Protein AF-A0A946C0R4-F1 (afdb_monomer_lite)

Sequence (93 aa):
SHWHRLTKNETLHFYKGDPLKIFISNDGINYTSVTIGKDDNFHYSVMANNWFAMKSTGEYSLIGCTVAPGFDYKDFELAPADWKPINFNTNLS

Radius of gyration: 12.77 Å; chains: 1; bounding box: 31×28×31 Å

pLDDT: mean 95.98, std 4.66, range [65.12, 98.69]

Structure (mmCIF, N/CA/C/O backbone):
data_AF-A0A946C0R4-F1
#
_entry.id   AF-A0A946C0R4-F1
#
loop_
_atom_site.group_PDB
_atom_site.id
_atom_site.type_symbol
_atom_site.label_atom_id
_atom_site.label_alt_id
_atom_site.label_comp_id
_atom_site.label_asym_id
_atom_site.label_entity_id
_atom_site.label_seq_id
_atom_site.pdbx_PDB_ins_code
_atom_site.Cartn_x
_atom_site.Cartn_y
_atom_site.Cartn_z
_atom_site.occupancy
_atom_site.B_iso_or_equiv
_atom_site.auth_seq_id
_atom_site.auth_comp_id
_atom_site.auth_asym_id
_atom_site.auth_atom_id
_atom_site.pdbx_PDB_model_num
ATOM 1 N N . SER A 1 1 ? -1.887 -6.860 2.680 1.00 90.06 1 SER A N 1
ATOM 2 C CA . SER A 1 1 ? -1.339 -6.884 1.308 1.00 90.06 1 SER A CA 1
ATOM 3 C C . SER A 1 1 ? 0.160 -7.094 1.371 1.00 90.06 1 SER A C 1
ATOM 5 O O . SER A 1 1 ? 0.799 -6.431 2.182 1.00 90.06 1 SER A O 1
ATOM 7 N N . HIS A 1 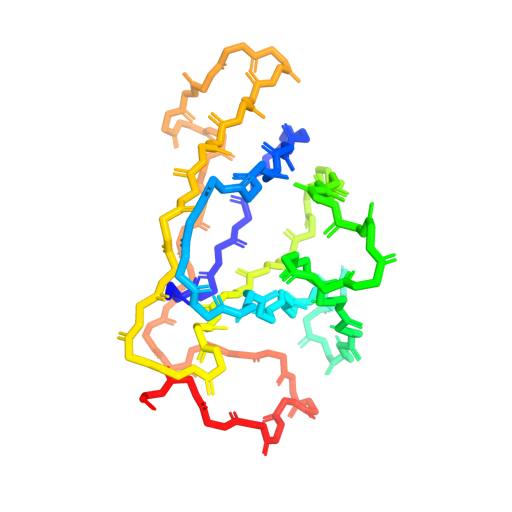2 ? 0.707 -7.986 0.545 1.00 95.69 2 HIS A N 1
ATOM 8 C CA . HIS A 1 2 ? 2.155 -8.217 0.448 1.00 95.69 2 HIS A CA 1
ATOM 9 C C . HIS A 1 2 ? 2.857 -7.079 -0.302 1.00 95.69 2 HIS A C 1
ATOM 11 O O . HIS A 1 2 ? 2.193 -6.212 -0.876 1.00 95.69 2 HIS A O 1
ATOM 17 N N . TRP A 1 3 ? 4.189 -7.082 -0.275 1.00 98.00 3 TRP A N 1
ATOM 18 C CA . TRP A 1 3 ? 5.003 -6.132 -1.020 1.00 98.00 3 TRP A CA 1
ATOM 19 C C . TRP A 1 3 ? 4.814 -6.299 -2.527 1.00 98.00 3 TRP A C 1
ATOM 21 O O . TRP A 1 3 ? 4.960 -7.393 -3.067 1.00 98.00 3 TRP A O 1
ATOM 31 N N . HIS A 1 4 ? 4.491 -5.204 -3.197 1.00 98.12 4 HIS A N 1
ATOM 32 C CA . HIS A 1 4 ? 4.372 -5.124 -4.648 1.00 98.12 4 HIS A CA 1
ATOM 33 C C . HIS A 1 4 ? 4.748 -3.721 -5.119 1.00 98.12 4 HIS A C 1
ATOM 35 O O . HIS A 1 4 ? 4.867 -2.799 -4.309 1.00 98.12 4 HIS A O 1
ATOM 41 N N . ARG A 1 5 ? 4.960 -3.560 -6.421 1.00 98.06 5 ARG A N 1
ATOM 42 C CA . ARG A 1 5 ? 5.133 -2.253 -7.056 1.00 98.06 5 ARG A CA 1
ATOM 43 C C . ARG A 1 5 ? 4.391 -2.203 -8.376 1.00 98.06 5 ARG A C 1
ATOM 45 O O . ARG A 1 5 ? 4.129 -3.239 -8.987 1.00 98.06 5 ARG A O 1
ATOM 52 N N . LEU A 1 6 ? 4.102 -0.986 -8.819 1.00 97.81 6 LEU A N 1
ATOM 53 C CA . LEU A 1 6 ? 3.630 -0.728 -10.168 1.00 97.81 6 LEU A CA 1
ATOM 54 C C . LEU A 1 6 ? 4.563 0.252 -10.878 1.00 97.81 6 LEU A C 1
ATOM 56 O O . LEU A 1 6 ? 5.135 1.129 -10.237 1.00 97.81 6 LEU A O 1
ATOM 60 N N . THR A 1 7 ? 4.661 0.182 -12.204 1.00 97.50 7 THR A N 1
ATOM 61 C CA . THR A 1 7 ? 5.335 1.211 -13.030 1.00 97.50 7 THR A CA 1
ATOM 62 C C . THR A 1 7 ? 4.536 2.522 -13.123 1.00 97.50 7 THR A C 1
ATOM 64 O O . THR A 1 7 ? 4.976 3.487 -13.749 1.00 97.50 7 THR A O 1
ATOM 67 N N . LYS A 1 8 ? 3.356 2.566 -12.493 1.00 96.50 8 LYS A N 1
ATOM 68 C CA . LYS A 1 8 ? 2.385 3.666 -12.488 1.00 96.50 8 LYS A CA 1
ATOM 69 C C . LYS A 1 8 ? 2.032 4.052 -11.055 1.00 96.50 8 LYS A C 1
ATOM 71 O O . LYS A 1 8 ? 2.230 3.269 -10.130 1.00 96.50 8 LYS A O 1
ATOM 76 N N . ASN A 1 9 ? 1.488 5.253 -10.882 1.00 97.12 9 ASN A N 1
ATOM 77 C CA . ASN A 1 9 ? 0.997 5.692 -9.580 1.00 97.12 9 ASN A CA 1
ATOM 78 C C . ASN A 1 9 ? -0.292 4.946 -9.214 1.00 97.12 9 ASN A C 1
ATOM 80 O O . ASN A 1 9 ? -1.169 4.762 -10.063 1.00 97.12 9 ASN A O 1
ATOM 84 N N . GLU A 1 10 ? -0.431 4.608 -7.935 1.00 97.88 10 GLU A N 1
ATOM 85 C CA . GLU A 1 10 ? -1.651 4.043 -7.363 1.00 97.88 10 GLU A CA 1
ATOM 86 C C . GLU A 1 10 ? -2.142 4.927 -6.216 1.00 97.88 10 GLU A C 1
ATOM 88 O O . GLU A 1 10 ? -1.443 5.130 -5.222 1.00 97.88 10 GLU A O 1
ATOM 93 N N . THR A 1 11 ? -3.353 5.464 -6.352 1.00 98.25 11 THR A N 1
ATOM 94 C CA . THR A 1 11 ? -4.022 6.232 -5.301 1.00 98.25 11 THR A CA 1
ATOM 95 C C . THR A 1 11 ? -4.964 5.329 -4.520 1.00 98.25 11 THR A C 1
ATOM 97 O O . THR A 1 11 ? -5.956 4.816 -5.046 1.00 98.25 11 THR A O 1
ATOM 100 N N . LEU A 1 12 ? -4.651 5.171 -3.240 1.00 98.38 12 LEU A N 1
ATOM 101 C CA . LEU A 1 12 ? -5.429 4.440 -2.252 1.00 98.38 12 LEU A CA 1
ATOM 102 C C . LEU A 1 12 ? -6.439 5.397 -1.621 1.00 98.38 12 LEU A C 1
ATOM 104 O O . LEU A 1 12 ? -6.055 6.467 -1.158 1.00 98.38 12 LEU A O 1
ATOM 108 N N . HIS A 1 13 ? -7.707 5.004 -1.576 1.00 98.50 13 HIS A N 1
ATOM 109 C CA . HIS A 1 13 ? -8.810 5.764 -0.993 1.00 98.50 13 HIS A CA 1
ATOM 110 C C . HIS A 1 13 ? -9.423 4.949 0.138 1.00 98.50 13 HIS A C 1
ATOM 112 O O . HIS A 1 13 ? -9.884 3.832 -0.080 1.00 98.50 13 HIS A O 1
ATOM 118 N N . PHE A 1 14 ? -9.441 5.496 1.344 1.00 98.69 14 PHE A N 1
ATOM 119 C CA . PHE A 1 14 ? -10.070 4.864 2.490 1.00 98.69 14 PHE A CA 1
ATOM 120 C C . PHE A 1 14 ? -11.587 5.050 2.447 1.00 98.69 14 PHE A C 1
ATOM 122 O O . PHE A 1 14 ? -12.066 6.171 2.281 1.00 98.69 14 PHE A O 1
ATOM 129 N N . TYR A 1 15 ? -12.344 3.968 2.641 1.00 98.19 15 TYR A N 1
ATOM 130 C CA . TYR A 1 15 ? -13.808 4.010 2.660 1.00 98.19 15 TYR A CA 1
ATOM 131 C C . TYR A 1 15 ? -14.400 3.702 4.033 1.00 98.19 15 TYR A C 1
ATOM 133 O O . TYR A 1 15 ? -15.332 4.385 4.454 1.00 98.19 15 TYR A O 1
ATOM 141 N N . LYS A 1 16 ? -13.918 2.662 4.727 1.00 98.12 16 LYS A N 1
ATOM 142 C CA . LYS A 1 16 ? -14.501 2.225 6.007 1.00 98.12 16 LYS A CA 1
ATOM 143 C C . LYS A 1 16 ? -13.568 1.293 6.783 1.00 98.12 16 LYS A C 1
ATOM 145 O O . LYS A 1 16 ? -12.808 0.555 6.169 1.00 98.12 16 LYS A O 1
ATOM 150 N N . GLY A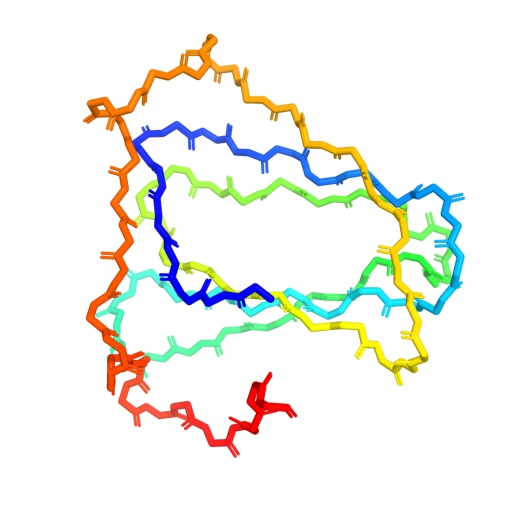 1 17 ? -13.712 1.243 8.106 1.00 97.81 17 GLY A N 1
ATOM 151 C CA . GLY A 1 17 ? -13.048 0.271 8.982 1.00 97.81 17 GLY A CA 1
ATOM 152 C C . GLY A 1 17 ? -11.998 0.919 9.877 1.00 97.81 17 GLY A C 1
ATOM 153 O O . GLY A 1 17 ? -12.120 2.094 10.222 1.00 97.81 17 GLY A O 1
ATOM 154 N N . ASP A 1 18 ? -10.976 0.154 10.234 1.00 98.19 18 ASP A N 1
ATOM 155 C CA . ASP A 1 18 ? -9.797 0.628 10.949 1.00 98.19 18 ASP A CA 1
ATOM 156 C C . ASP A 1 18 ? -8.804 1.288 9.985 1.00 98.19 18 ASP A C 1
ATOM 158 O O . ASP A 1 18 ? -8.733 0.879 8.820 1.00 98.19 18 ASP A O 1
ATOM 162 N N . PRO A 1 19 ? -8.004 2.271 10.439 1.00 98.25 19 PRO A N 1
ATOM 163 C CA . PRO A 1 19 ? -7.004 2.923 9.604 1.00 98.25 19 PRO A CA 1
ATOM 164 C C . PRO A 1 19 ? -6.091 1.936 8.864 1.00 98.25 19 PRO A C 1
ATOM 166 O O . PRO A 1 19 ? -5.689 0.896 9.387 1.00 98.25 19 PRO A O 1
ATOM 169 N N . LEU A 1 20 ? -5.719 2.282 7.635 1.00 98.25 20 LEU A N 1
ATOM 170 C CA . LEU A 1 20 ? -4.788 1.494 6.839 1.00 98.25 20 LEU A CA 1
ATOM 171 C C . LEU A 1 20 ? -3.386 2.080 6.976 1.00 98.25 20 LEU A C 1
ATOM 173 O O . LEU A 1 20 ? -3.156 3.236 6.614 1.00 98.25 20 LEU A O 1
ATOM 177 N N . LYS A 1 21 ? -2.433 1.267 7.439 1.00 98.00 21 LYS A N 1
ATOM 178 C CA . LYS A 1 21 ? -1.010 1.608 7.407 1.00 98.00 21 LYS A CA 1
ATOM 179 C C . LYS A 1 21 ? -0.394 1.126 6.097 1.00 98.00 21 LYS A C 1
ATOM 181 O O . LYS A 1 21 ? -0.474 -0.057 5.758 1.00 98.00 21 LYS A O 1
ATOM 186 N N . ILE A 1 22 ? 0.234 2.049 5.383 1.00 98.31 22 ILE A N 1
ATOM 187 C CA . ILE A 1 22 ? 0.906 1.838 4.103 1.00 98.31 22 ILE A CA 1
ATOM 188 C C . ILE A 1 22 ? 2.403 1.975 4.358 1.00 98.31 22 ILE A C 1
ATOM 190 O O . ILE A 1 22 ? 2.844 2.978 4.914 1.00 98.31 22 ILE A O 1
ATOM 194 N N . PHE A 1 23 ? 3.180 0.971 3.972 1.00 98.44 23 PHE A N 1
ATOM 195 C CA . PHE A 1 23 ? 4.638 0.975 4.048 1.00 98.44 23 PHE A CA 1
ATOM 196 C C . PHE A 1 23 ? 5.193 1.162 2.644 1.00 98.44 23 PHE A C 1
ATOM 198 O O . PHE A 1 23 ? 4.733 0.473 1.741 1.00 98.44 23 PHE A O 1
ATOM 205 N N . ILE A 1 24 ? 6.159 2.061 2.459 1.00 98.62 24 ILE A N 1
ATOM 206 C CA . ILE A 1 24 ? 6.737 2.383 1.149 1.00 98.62 24 ILE A CA 1
ATOM 207 C C . ILE A 1 24 ? 8.261 2.276 1.220 1.00 98.62 24 ILE A C 1
ATOM 209 O O . ILE A 1 24 ? 8.868 2.758 2.173 1.00 98.62 24 ILE A O 1
ATOM 213 N N . SER A 1 25 ? 8.878 1.678 0.204 1.00 98.44 25 SER A N 1
ATOM 214 C CA . SER A 1 25 ? 10.327 1.610 0.015 1.00 98.44 25 SER A CA 1
ATOM 215 C C . SER A 1 25 ? 10.675 1.910 -1.441 1.00 98.44 25 SER A C 1
ATOM 217 O O . SER A 1 25 ? 10.144 1.284 -2.356 1.00 98.44 25 SER A O 1
ATOM 219 N N . ASN A 1 26 ? 11.562 2.876 -1.665 1.00 97.56 26 ASN A N 1
ATOM 220 C CA . ASN A 1 26 ? 12.043 3.241 -3.001 1.00 97.56 26 ASN A CA 1
ATOM 221 C C . ASN A 1 26 ? 13.354 2.528 -3.380 1.00 97.56 26 ASN A C 1
ATOM 223 O O . ASN A 1 26 ? 13.675 2.431 -4.559 1.00 97.56 26 ASN A O 1
ATOM 227 N N . ASP A 1 27 ? 14.104 2.035 -2.393 1.00 97.12 27 ASP A N 1
ATOM 228 C CA . ASP A 1 27 ? 15.439 1.453 -2.553 1.00 97.12 27 ASP A CA 1
ATOM 229 C C . ASP A 1 27 ? 15.494 -0.046 -2.205 1.00 97.12 27 ASP A C 1
ATOM 231 O O . ASP A 1 27 ? 16.504 -0.699 -2.454 1.00 97.12 27 ASP A O 1
ATOM 235 N N . GLY A 1 28 ? 14.424 -0.612 -1.632 1.00 97.12 28 GLY A N 1
ATOM 236 C CA . GLY A 1 28 ? 14.417 -1.985 -1.117 1.00 97.12 28 GLY A CA 1
ATOM 237 C C . GLY A 1 28 ? 15.281 -2.176 0.138 1.00 97.12 28 GLY A C 1
ATOM 238 O O . GLY A 1 28 ? 15.523 -3.307 0.555 1.00 97.12 28 GLY A O 1
ATOM 239 N N . ILE A 1 29 ? 15.748 -1.094 0.762 1.00 97.69 29 ILE A N 1
ATOM 240 C CA . ILE A 1 29 ? 16.595 -1.110 1.959 1.00 97.69 29 ILE A CA 1
ATOM 241 C C . ILE A 1 29 ? 15.836 -0.468 3.116 1.00 97.69 29 ILE A C 1
ATOM 243 O O . ILE A 1 29 ? 15.591 -1.117 4.134 1.00 97.69 29 ILE A O 1
ATOM 247 N N . ASN A 1 30 ? 15.437 0.791 2.951 1.00 97.81 30 ASN A N 1
ATOM 248 C CA . ASN A 1 30 ? 14.731 1.579 3.952 1.00 97.81 30 ASN A CA 1
ATOM 249 C C . ASN A 1 30 ? 13.238 1.633 3.647 1.00 97.81 30 ASN A C 1
ATOM 251 O O . ASN A 1 30 ? 12.802 1.357 2.530 1.00 97.81 30 ASN A O 1
ATOM 255 N N . TYR A 1 31 ? 12.437 2.004 4.643 1.00 98.12 31 TYR A N 1
ATOM 256 C CA . TYR A 1 31 ? 11.010 2.207 4.438 1.00 98.12 31 TYR A CA 1
ATOM 257 C C . TYR A 1 31 ? 10.489 3.404 5.229 1.00 98.12 31 TYR A C 1
ATOM 259 O O . TYR A 1 31 ? 11.003 3.747 6.294 1.00 98.12 31 TYR A O 1
ATOM 267 N N . THR A 1 32 ? 9.433 4.014 4.708 1.00 97.94 32 THR A N 1
ATOM 268 C CA . THR A 1 32 ? 8.591 4.978 5.418 1.00 97.94 32 THR A CA 1
ATOM 269 C C . THR A 1 32 ? 7.185 4.407 5.560 1.00 97.94 32 THR A C 1
ATOM 271 O O . THR A 1 32 ? 6.848 3.381 4.960 1.00 97.94 32 THR A O 1
ATOM 274 N N . SER A 1 33 ? 6.348 5.042 6.381 1.00 97.25 33 SER A N 1
ATOM 275 C CA . SER A 1 33 ? 4.943 4.658 6.469 1.00 97.25 33 SER A CA 1
ATOM 276 C C . SER A 1 33 ? 4.012 5.850 6.581 1.00 97.25 33 SER A C 1
ATOM 278 O O . SER A 1 33 ? 4.336 6.818 7.268 1.00 97.25 33 SER A O 1
ATOM 280 N N . VAL A 1 34 ? 2.834 5.717 5.984 1.00 97.31 34 VAL A N 1
ATOM 281 C CA . VAL A 1 34 ? 1.720 6.665 6.080 1.00 97.31 34 VAL A CA 1
ATOM 282 C C . VAL A 1 34 ? 0.476 5.910 6.545 1.00 97.31 34 VAL A C 1
ATOM 284 O O . VAL A 1 34 ? 0.308 4.736 6.218 1.00 97.31 34 VAL A O 1
ATOM 287 N N . THR A 1 35 ? -0.390 6.572 7.310 1.00 98.06 35 THR A N 1
ATOM 288 C CA . THR A 1 35 ? -1.681 6.019 7.737 1.00 98.06 35 THR A CA 1
ATOM 289 C C . THR A 1 35 ? -2.818 6.841 7.134 1.00 98.06 35 THR A C 1
ATOM 291 O O . THR A 1 35 ? -2.813 8.065 7.264 1.00 98.06 35 THR A O 1
ATOM 294 N N . ILE A 1 36 ? -3.784 6.168 6.504 1.00 98.44 36 ILE A N 1
ATOM 295 C CA . ILE A 1 36 ? -5.041 6.757 6.005 1.00 98.44 36 ILE A CA 1
ATOM 296 C C . ILE A 1 36 ? -6.239 6.182 6.778 1.00 98.44 36 ILE A C 1
ATOM 298 O O . ILE A 1 36 ? -6.146 5.094 7.342 1.00 98.44 36 ILE A O 1
ATOM 302 N N . GLY A 1 37 ? -7.361 6.899 6.811 1.00 97.81 37 GLY A N 1
ATOM 303 C CA . GLY A 1 37 ? -8.541 6.580 7.624 1.00 97.81 37 GLY A CA 1
ATOM 304 C C . GLY A 1 37 ? -8.511 7.180 9.035 1.00 97.81 37 GLY A C 1
ATOM 305 O O . GLY A 1 37 ? -9.245 6.720 9.904 1.00 97.81 37 GLY A O 1
ATOM 306 N N . LYS A 1 38 ? -7.657 8.186 9.279 1.00 94.06 38 LYS A N 1
ATOM 307 C CA . LYS A 1 38 ? -7.531 8.909 10.557 1.00 94.06 38 LYS A CA 1
ATOM 308 C C . LYS A 1 38 ? -7.244 10.395 10.305 1.00 94.06 38 LYS A C 1
ATOM 310 O O . LYS A 1 38 ? -6.604 10.708 9.307 1.00 94.06 38 LYS A O 1
ATOM 315 N N . ASP A 1 39 ? -7.666 11.274 11.219 1.00 92.44 39 ASP A N 1
ATOM 316 C CA . ASP A 1 39 ? -7.301 12.702 11.252 1.00 92.44 39 ASP A CA 1
ATOM 317 C C . ASP A 1 39 ? -7.569 13.418 9.907 1.00 92.44 39 ASP A C 1
ATOM 319 O O . ASP A 1 39 ? -6.719 14.133 9.385 1.00 92.44 39 ASP A O 1
ATOM 323 N N . ASP A 1 40 ? -8.734 13.142 9.309 1.00 92.44 40 ASP A N 1
ATOM 324 C CA . ASP A 1 40 ? -9.176 13.620 7.987 1.00 92.44 40 ASP A CA 1
ATOM 325 C C . ASP A 1 40 ? -8.281 13.241 6.786 1.00 92.44 40 ASP A C 1
ATOM 327 O O . ASP A 1 40 ? -8.493 13.702 5.661 1.00 92.44 40 ASP A O 1
ATOM 331 N N . ASN A 1 41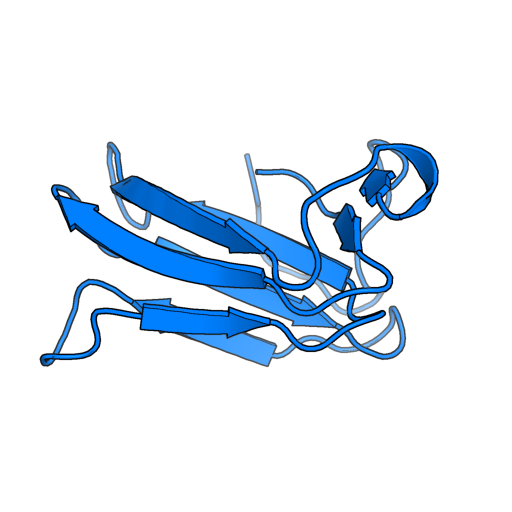 ? -7.315 12.337 6.974 1.00 95.38 41 ASN A N 1
ATOM 332 C CA . ASN A 1 41 ? -6.513 11.785 5.890 1.00 95.38 41 ASN A CA 1
ATOM 333 C C . ASN A 1 41 ? -7.181 10.541 5.290 1.00 95.38 41 ASN A C 1
ATOM 335 O O . ASN A 1 41 ? -7.103 9.452 5.859 1.00 95.38 41 ASN A O 1
ATOM 339 N N . PHE A 1 42 ? -7.813 10.682 4.126 1.00 97.69 42 PHE A N 1
ATOM 340 C CA . PHE A 1 42 ? -8.584 9.604 3.489 1.00 97.69 42 PHE A CA 1
ATOM 341 C C . PHE A 1 42 ? -7.958 9.028 2.222 1.00 97.69 42 PHE A C 1
ATOM 343 O O . PHE A 1 42 ? -8.533 8.114 1.634 1.00 97.69 42 PHE A O 1
ATOM 350 N N . HIS A 1 43 ? -6.807 9.524 1.776 1.00 98.06 43 HIS A N 1
ATOM 351 C CA . HIS A 1 43 ? -6.171 8.986 0.581 1.00 98.06 43 HIS A CA 1
ATOM 352 C C . HIS A 1 43 ? -4.656 9.140 0.605 1.00 98.06 43 HIS A C 1
ATOM 354 O O . HIS A 1 43 ? -4.104 10.003 1.280 1.00 98.06 43 HIS A O 1
ATOM 360 N N . TYR A 1 44 ? -3.974 8.298 -0.161 1.00 98.38 44 TYR A N 1
ATOM 361 C CA . TYR A 1 44 ? -2.538 8.410 -0.374 1.00 98.38 44 TYR A CA 1
ATOM 362 C C . TYR A 1 44 ? -2.163 7.877 -1.752 1.00 98.38 44 TYR A C 1
ATOM 364 O O . TYR A 1 44 ? -2.625 6.809 -2.149 1.00 98.38 44 TYR A O 1
ATOM 372 N N . SER A 1 45 ? -1.305 8.605 -2.465 1.00 98.12 45 SER A N 1
ATOM 373 C CA . SER A 1 45 ? -0.765 8.169 -3.753 1.00 98.12 45 SER A CA 1
ATOM 374 C C . SER A 1 45 ? 0.620 7.569 -3.567 1.00 98.12 45 SER A C 1
ATOM 376 O O . SER A 1 45 ? 1.566 8.273 -3.212 1.00 98.12 45 SER A O 1
ATOM 378 N N . VAL A 1 46 ? 0.746 6.275 -3.846 1.00 98.00 46 VAL A N 1
ATOM 379 C CA . VAL A 1 46 ? 2.044 5.619 -3.983 1.00 98.00 46 VAL A CA 1
ATOM 380 C C . VAL A 1 46 ? 2.599 5.957 -5.365 1.00 98.00 46 VAL A C 1
ATOM 382 O O . VAL A 1 46 ? 1.941 5.747 -6.384 1.00 98.00 46 VAL A O 1
ATOM 385 N N . MET A 1 47 ? 3.806 6.518 -5.392 1.00 97.69 47 MET A N 1
ATOM 386 C CA . MET A 1 47 ? 4.483 6.880 -6.636 1.00 97.69 47 MET A CA 1
ATOM 387 C C . MET A 1 47 ? 4.992 5.638 -7.373 1.00 97.69 47 MET A C 1
ATOM 389 O O . MET A 1 47 ? 5.419 4.668 -6.745 1.00 97.69 47 MET A O 1
ATOM 393 N N . ALA A 1 48 ? 4.992 5.708 -8.704 1.00 97.50 48 ALA A N 1
ATOM 394 C CA . ALA A 1 48 ? 5.502 4.672 -9.591 1.00 97.50 48 ALA A CA 1
ATOM 395 C C . ALA A 1 48 ? 6.889 4.155 -9.174 1.00 97.50 48 ALA A C 1
ATOM 397 O O . ALA A 1 48 ? 7.765 4.916 -8.763 1.00 97.50 48 ALA A O 1
ATOM 398 N N . ASN A 1 49 ? 7.090 2.854 -9.366 1.00 97.69 49 ASN A N 1
ATOM 399 C CA . ASN A 1 49 ? 8.294 2.068 -9.091 1.00 97.69 49 ASN A CA 1
ATOM 400 C C . ASN A 1 49 ? 8.665 1.901 -7.611 1.00 97.69 49 ASN A C 1
ATOM 402 O O . ASN A 1 49 ? 9.609 1.163 -7.317 1.00 97.69 49 ASN A O 1
ATOM 406 N N . ASN A 1 50 ? 7.918 2.499 -6.680 1.00 98.38 50 ASN A N 1
ATOM 407 C CA . ASN A 1 50 ? 8.106 2.227 -5.262 1.00 98.38 50 ASN A CA 1
ATOM 408 C C . ASN A 1 50 ? 7.482 0.883 -4.885 1.00 98.38 50 ASN A C 1
ATOM 410 O O . ASN A 1 50 ? 6.345 0.582 -5.250 1.00 98.38 50 ASN A O 1
ATOM 414 N N . TRP A 1 51 ? 8.206 0.108 -4.085 1.00 98.50 51 TRP A N 1
ATOM 415 C CA . TRP A 1 51 ? 7.643 -1.034 -3.383 1.00 98.50 51 TRP A CA 1
ATOM 416 C C . TRP A 1 51 ? 6.734 -0.550 -2.266 1.00 98.50 51 TRP A C 1
ATOM 418 O O . TRP A 1 51 ? 7.096 0.359 -1.516 1.00 98.50 51 TRP A O 1
ATOM 428 N N . PHE A 1 52 ? 5.582 -1.185 -2.104 1.00 98.50 52 PHE A N 1
ATOM 429 C CA . PHE A 1 52 ? 4.699 -0.911 -0.987 1.00 98.50 52 PHE A CA 1
ATOM 430 C C . PHE A 1 52 ? 3.938 -2.147 -0.515 1.00 98.50 52 PHE A C 1
ATOM 432 O O . PHE A 1 52 ? 3.674 -3.088 -1.262 1.00 98.50 52 PHE A O 1
ATOM 439 N N . ALA A 1 53 ? 3.598 -2.133 0.769 1.00 98.12 53 ALA A N 1
ATOM 440 C CA . ALA A 1 53 ? 2.752 -3.116 1.428 1.00 98.12 53 ALA A CA 1
ATOM 441 C C . ALA A 1 53 ? 1.736 -2.391 2.312 1.00 98.12 53 ALA A C 1
ATOM 443 O O . ALA A 1 53 ? 1.923 -1.232 2.684 1.00 98.12 53 ALA A O 1
ATOM 444 N N . MET A 1 54 ? 0.648 -3.070 2.663 1.00 97.62 54 MET A N 1
ATOM 445 C CA . MET A 1 54 ? -0.454 -2.459 3.410 1.00 97.62 54 MET A CA 1
ATOM 446 C C . MET A 1 54 ? -0.981 -3.413 4.468 1.00 97.62 54 MET A C 1
ATOM 448 O O . MET A 1 54 ? -1.145 -4.610 4.200 1.00 97.62 54 MET A O 1
ATOM 452 N N . LYS A 1 55 ? -1.300 -2.870 5.642 1.00 97.12 55 LYS A N 1
ATOM 453 C CA . LYS A 1 55 ? -1.896 -3.608 6.754 1.00 97.12 55 LYS A CA 1
ATOM 454 C C . LYS A 1 55 ? -2.932 -2.742 7.473 1.00 97.12 55 LYS A C 1
ATOM 456 O O . LYS A 1 55 ? -2.658 -1.584 7.783 1.00 97.12 55 LYS A O 1
ATOM 461 N N . SER A 1 56 ? -4.107 -3.319 7.724 1.00 97.50 56 SER A N 1
ATOM 462 C CA . SER A 1 56 ? -5.107 -2.725 8.618 1.00 97.50 56 SER A CA 1
ATOM 463 C C . SER A 1 56 ? -4.509 -2.579 10.017 1.00 97.50 56 SER A C 1
ATOM 465 O O . SER A 1 56 ? -3.786 -3.467 10.474 1.00 97.50 56 SER A O 1
ATOM 467 N N . THR A 1 57 ? -4.795 -1.479 10.711 1.00 96.56 57 THR A N 1
ATOM 468 C CA . THR A 1 57 ? -4.407 -1.328 12.121 1.00 96.56 57 THR A CA 1
ATOM 469 C C . THR A 1 57 ? -5.331 -2.078 13.083 1.00 96.56 57 THR A C 1
ATOM 471 O O . THR A 1 57 ? -5.041 -2.103 14.275 1.00 96.56 57 THR A O 1
ATOM 474 N N . GLY A 1 58 ? -6.416 -2.676 12.585 1.00 96.38 58 GLY A N 1
ATOM 475 C CA . GLY A 1 58 ? -7.374 -3.466 13.358 1.00 96.38 58 GLY A CA 1
ATOM 476 C C . GLY A 1 58 ? -7.944 -4.629 12.543 1.00 96.38 58 GLY A C 1
ATOM 477 O O . GLY A 1 58 ? -7.205 -5.308 11.829 1.00 96.38 58 GLY A O 1
ATOM 478 N N . GLU A 1 59 ? -9.250 -4.859 12.630 1.00 97.12 59 GLU A N 1
ATOM 479 C CA . GLU A 1 59 ? -9.916 -6.017 12.028 1.00 97.12 59 GLU A CA 1
ATOM 480 C C . GLU A 1 59 ? -9.976 -5.924 10.501 1.00 97.12 59 GLU A C 1
ATOM 482 O O . GLU A 1 59 ? -9.675 -6.897 9.809 1.00 97.12 59 GLU A O 1
ATOM 487 N N . TYR A 1 60 ? -10.334 -4.757 9.952 1.00 97.62 60 TYR A N 1
ATOM 488 C CA . TYR A 1 60 ? -10.435 -4.576 8.501 1.00 97.62 60 TYR A CA 1
ATOM 489 C C . TYR A 1 60 ? -10.291 -3.116 8.066 1.00 97.62 60 TYR A C 1
ATOM 491 O O . TYR A 1 60 ? -10.674 -2.201 8.786 1.00 97.62 60 TYR A O 1
ATOM 499 N N . SER A 1 61 ? -9.837 -2.911 6.828 1.00 98.31 61 SER A N 1
ATOM 500 C CA . SER A 1 61 ? -9.887 -1.622 6.131 1.00 98.31 61 SER A CA 1
ATOM 501 C C . SER A 1 61 ? -10.466 -1.845 4.736 1.00 98.31 61 SER A C 1
ATOM 503 O O . SER A 1 61 ? -9.880 -2.560 3.923 1.00 98.31 61 SER A O 1
ATOM 505 N N . LEU A 1 62 ? -11.616 -1.242 4.445 1.00 98.44 62 LEU A N 1
ATOM 506 C CA . LEU A 1 62 ? -12.183 -1.183 3.103 1.00 98.44 62 LEU A CA 1
ATOM 507 C C . LEU A 1 62 ? -11.599 0.025 2.375 1.00 98.44 62 LEU A C 1
ATOM 509 O O . LEU A 1 62 ? -11.732 1.160 2.840 1.00 98.44 62 LEU A O 1
ATOM 513 N N . ILE A 1 63 ? -10.995 -0.229 1.218 1.00 98.56 63 ILE A N 1
ATOM 514 C CA . ILE A 1 63 ? -10.368 0.792 0.383 1.00 98.56 63 ILE A CA 1
ATOM 515 C C . ILE A 1 63 ? -10.773 0.645 -1.083 1.00 98.56 63 ILE A C 1
ATOM 517 O O . ILE A 1 63 ? -11.192 -0.429 -1.516 1.00 98.56 63 ILE A O 1
ATOM 521 N N . GLY A 1 64 ? -10.595 1.720 -1.844 1.00 98.19 64 GLY A N 1
ATOM 522 C CA . GLY A 1 64 ? -10.575 1.705 -3.301 1.00 98.19 64 GLY A CA 1
ATOM 523 C C . GLY A 1 64 ? -9.206 2.108 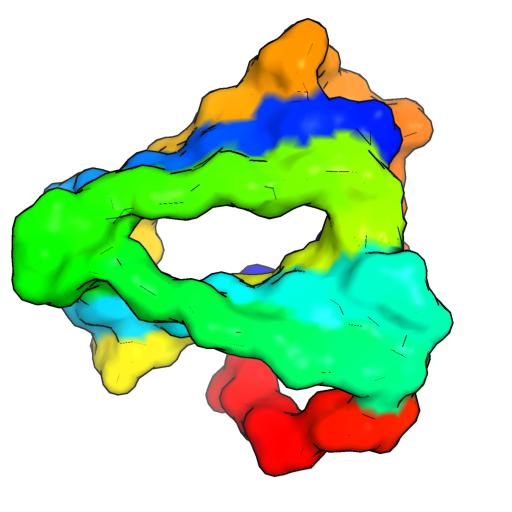-3.831 1.00 98.19 64 GLY A C 1
ATOM 524 O O . GLY A 1 64 ? -8.581 3.034 -3.317 1.00 98.19 64 GLY A O 1
ATOM 525 N N . CYS A 1 65 ? -8.758 1.441 -4.886 1.00 97.00 65 CYS A N 1
ATOM 526 C CA . CYS A 1 65 ? -7.493 1.735 -5.550 1.00 97.00 65 CYS A CA 1
ATOM 527 C C . CYS A 1 65 ? -7.765 2.304 -6.941 1.00 97.00 65 CYS A C 1
ATOM 529 O O . CYS A 1 65 ? -8.533 1.729 -7.712 1.00 97.00 65 CYS A O 1
ATOM 531 N N . THR A 1 66 ? -7.147 3.435 -7.271 1.00 97.81 66 THR A N 1
ATOM 532 C CA . THR A 1 66 ? -7.188 4.014 -8.619 1.00 97.81 66 THR A CA 1
ATOM 533 C C . THR A 1 66 ? -5.780 4.059 -9.186 1.00 97.81 66 THR A C 1
ATOM 535 O O . THR A 1 66 ? -4.889 4.642 -8.577 1.00 97.81 66 THR A O 1
ATOM 538 N N . VAL A 1 67 ? -5.592 3.473 -10.366 1.00 96.75 67 VAL A N 1
ATOM 539 C CA . VAL A 1 67 ? -4.324 3.500 -11.104 1.00 96.75 67 VAL A CA 1
ATOM 540 C C . VAL A 1 67 ? -4.547 4.282 -12.392 1.00 96.75 67 VAL A C 1
ATOM 542 O O . VAL A 1 67 ? -5.495 4.008 -13.133 1.00 96.75 67 VAL A O 1
ATOM 545 N N . ALA A 1 68 ? -3.691 5.270 -12.644 1.00 89.00 68 ALA A N 1
ATOM 546 C CA . ALA A 1 68 ? -3.736 6.096 -13.845 1.00 89.00 68 ALA A CA 1
ATOM 547 C C . ALA A 1 68 ? -2.320 6.244 -14.435 1.00 89.00 68 ALA A C 1
ATOM 549 O O . ALA A 1 68 ? -1.423 6.703 -13.721 1.00 89.00 68 ALA A O 1
ATOM 550 N N . PRO A 1 69 ? -2.094 5.905 -15.723 1.00 89.25 69 PRO A N 1
ATOM 551 C CA . PRO A 1 69 ? -3.013 5.275 -16.691 1.00 89.25 69 PRO A CA 1
ATOM 552 C C . PRO A 1 69 ? -3.567 3.917 -16.227 1.00 89.25 69 PRO A C 1
ATOM 554 O O . PRO A 1 69 ? -3.051 3.354 -15.272 1.00 89.25 69 PRO A O 1
ATOM 557 N N . GLY A 1 70 ? -4.604 3.388 -16.887 1.00 92.62 70 GLY A N 1
ATOM 558 C CA . GLY A 1 70 ? -5.294 2.165 -16.446 1.00 92.62 70 GLY A CA 1
ATOM 559 C C . GLY A 1 70 ? -4.350 0.994 -16.135 1.00 92.62 70 GLY A C 1
ATOM 560 O O . GLY A 1 70 ? -3.306 0.843 -16.774 1.00 92.62 70 GLY A O 1
ATOM 561 N N . PHE A 1 71 ? -4.711 0.192 -15.133 1.00 93.06 71 PHE A N 1
ATOM 562 C CA . PHE A 1 71 ? -3.932 -0.961 -14.677 1.00 93.06 71 PHE A CA 1
ATOM 563 C C . PHE A 1 71 ? -3.704 -1.992 -15.797 1.00 93.06 71 PHE A C 1
ATOM 565 O O . PHE A 1 71 ? -4.630 -2.325 -16.536 1.00 93.06 71 PHE A O 1
ATOM 572 N N . ASP A 1 72 ? -2.486 -2.530 -15.876 1.00 94.69 72 ASP A N 1
ATOM 573 C CA . ASP A 1 72 ? -2.120 -3.691 -16.695 1.00 94.69 72 ASP A CA 1
ATOM 574 C C . ASP A 1 72 ? -1.189 -4.583 -15.857 1.00 94.69 72 ASP A C 1
ATOM 576 O O . ASP A 1 72 ? -0.320 -4.083 -15.143 1.00 94.69 72 ASP A O 1
ATOM 580 N N . TYR A 1 73 ? -1.343 -5.905 -15.940 1.00 93.88 73 TYR A N 1
ATOM 581 C CA . TYR A 1 73 ? -0.473 -6.847 -15.230 1.00 93.88 73 TYR A CA 1
ATOM 582 C C . TYR A 1 73 ? 1.002 -6.723 -15.625 1.00 93.88 73 TYR A C 1
ATOM 584 O O . TYR A 1 73 ? 1.866 -7.052 -14.821 1.00 93.88 73 TYR A O 1
ATOM 592 N N . LYS A 1 74 ? 1.306 -6.224 -16.829 1.00 96.31 74 LYS A N 1
ATOM 593 C CA . LYS A 1 74 ? 2.683 -5.939 -17.268 1.00 96.31 74 LYS A CA 1
ATOM 594 C C . LYS A 1 74 ? 3.358 -4.846 -16.444 1.00 96.31 74 LYS A C 1
ATOM 596 O O . LYS A 1 74 ? 4.581 -4.783 -16.410 1.00 96.31 74 LYS A O 1
ATOM 601 N N . ASP A 1 75 ? 2.559 -3.993 -15.814 1.00 95.69 75 ASP A N 1
ATOM 602 C CA . ASP A 1 75 ? 3.027 -2.897 -14.979 1.00 95.69 75 ASP A CA 1
ATOM 603 C C . ASP A 1 75 ? 3.124 -3.287 -13.508 1.00 95.69 75 ASP A C 1
ATOM 605 O O . ASP A 1 75 ? 3.641 -2.496 -12.731 1.00 95.69 75 ASP A O 1
ATOM 609 N N . PHE A 1 76 ? 2.625 -4.465 -13.121 1.00 97.25 76 PHE A N 1
ATOM 610 C CA . PHE A 1 76 ? 2.559 -4.935 -11.742 1.00 97.25 76 PHE A CA 1
ATOM 611 C C . PHE A 1 76 ? 3.635 -5.981 -11.458 1.00 97.25 76 PHE A C 1
ATOM 613 O O . PHE A 1 76 ? 3.796 -6.956 -12.189 1.00 97.25 76 PHE A O 1
ATOM 620 N N . GLU A 1 77 ? 4.310 -5.823 -10.326 1.00 98.06 77 GLU A N 1
ATOM 621 C CA . GLU A 1 77 ? 5.285 -6.784 -9.834 1.00 98.06 77 GLU A CA 1
ATOM 622 C C . GLU A 1 77 ? 4.990 -7.124 -8.375 1.00 98.06 77 GLU A C 1
ATOM 624 O O . GLU A 1 77 ? 5.026 -6.258 -7.499 1.00 98.06 77 GLU A O 1
ATOM 629 N N . LEU A 1 78 ? 4.711 -8.401 -8.118 1.00 97.81 78 LEU A N 1
ATOM 630 C CA . LEU A 1 78 ? 4.599 -8.947 -6.770 1.00 97.81 78 LEU A CA 1
ATOM 631 C C . LEU A 1 78 ? 5.978 -9.411 -6.306 1.00 97.81 78 LEU A C 1
ATOM 633 O O . LEU A 1 78 ? 6.656 -10.149 -7.022 1.00 97.81 78 LEU A O 1
ATOM 637 N N . ALA A 1 79 ? 6.376 -9.013 -5.102 1.00 97.31 79 ALA A N 1
ATOM 638 C CA . ALA A 1 79 ? 7.633 -9.471 -4.537 1.00 97.31 79 ALA A CA 1
ATOM 639 C C . ALA A 1 79 ? 7.563 -10.972 -4.175 1.00 97.31 79 ALA A C 1
ATOM 641 O O . ALA A 1 79 ? 6.479 -11.483 -3.868 1.00 97.31 79 ALA A O 1
ATOM 642 N N . PRO A 1 80 ? 8.703 -11.687 -4.151 1.00 96.25 80 PRO A N 1
ATOM 643 C CA . PRO A 1 80 ? 8.784 -13.016 -3.547 1.00 96.25 80 PRO A CA 1
ATOM 644 C C . PRO A 1 80 ? 8.224 -13.035 -2.115 1.00 96.25 80 PRO A C 1
ATOM 646 O O . PRO A 1 80 ? 8.253 -12.024 -1.415 1.00 96.25 80 PRO A O 1
ATOM 649 N N . ALA A 1 81 ? 7.724 -14.186 -1.660 1.00 90.81 81 ALA A N 1
ATOM 650 C CA . ALA A 1 81 ? 7.022 -14.298 -0.375 1.00 90.81 81 ALA A CA 1
ATOM 651 C C . ALA A 1 81 ? 7.871 -13.888 0.847 1.00 90.81 81 ALA A C 1
ATOM 653 O O . ALA A 1 81 ? 7.334 -13.412 1.846 1.00 90.81 81 ALA A O 1
ATOM 654 N N . ASP A 1 82 ? 9.187 -14.071 0.769 1.00 91.06 82 ASP A N 1
ATOM 655 C CA . ASP A 1 82 ? 10.176 -13.728 1.792 1.00 91.06 82 ASP A CA 1
ATOM 656 C C . ASP A 1 82 ? 10.793 -12.334 1.601 1.00 91.06 82 ASP A C 1
ATOM 658 O O . ASP A 1 82 ? 11.551 -11.861 2.454 1.00 91.06 82 ASP A O 1
ATOM 662 N N . TRP A 1 83 ? 10.456 -11.650 0.506 1.00 95.94 83 TRP A N 1
ATOM 663 C CA . TRP A 1 83 ? 11.005 -10.342 0.206 1.00 95.94 83 TRP A CA 1
ATOM 664 C C . TRP A 1 83 ? 10.360 -9.248 1.058 1.00 95.94 83 TRP A C 1
ATOM 666 O O . TRP A 1 83 ? 9.140 -9.142 1.214 1.00 95.94 83 TRP A O 1
ATOM 676 N N . LYS A 1 84 ? 11.221 -8.382 1.583 1.00 96.56 84 LYS A N 1
ATOM 677 C CA . LYS A 1 84 ? 10.888 -7.137 2.270 1.00 96.56 84 LYS A CA 1
ATOM 678 C C . LYS A 1 84 ? 12.100 -6.205 2.199 1.00 96.56 84 LYS A C 1
ATOM 680 O O . LYS A 1 84 ? 13.217 -6.702 2.028 1.00 96.56 84 LYS A O 1
ATOM 685 N N . PRO A 1 85 ? 11.928 -4.887 2.398 1.00 97.56 85 PRO A N 1
ATOM 686 C CA . PRO A 1 85 ? 13.067 -4.000 2.561 1.00 97.56 85 PRO A CA 1
ATOM 687 C C . PRO A 1 85 ? 13.985 -4.489 3.686 1.00 97.56 85 PRO A C 1
ATOM 689 O O . PRO A 1 85 ? 13.492 -4.973 4.707 1.00 97.56 85 PRO A O 1
ATOM 692 N N . ILE A 1 86 ? 15.303 -4.358 3.518 1.00 97.31 86 ILE A N 1
ATOM 693 C CA . ILE A 1 86 ? 16.304 -4.902 4.460 1.00 97.31 86 ILE A CA 1
ATOM 694 C C . ILE A 1 86 ? 16.013 -4.482 5.909 1.00 97.31 86 ILE A C 1
ATOM 696 O O . ILE A 1 86 ? 16.005 -5.313 6.816 1.00 97.31 86 ILE A O 1
ATOM 700 N N . ASN A 1 87 ? 15.702 -3.203 6.118 1.00 96.56 87 ASN A N 1
ATOM 701 C CA . ASN A 1 87 ? 15.444 -2.633 7.439 1.00 96.56 87 ASN A CA 1
ATOM 702 C C . ASN A 1 87 ? 13.973 -2.761 7.877 1.00 96.56 87 ASN A C 1
ATOM 704 O O . ASN A 1 87 ? 13.565 -2.160 8.873 1.00 96.56 87 ASN A O 1
ATOM 708 N N . PHE A 1 88 ? 13.151 -3.534 7.159 1.00 96.06 88 PHE A N 1
ATOM 709 C CA . PHE A 1 88 ? 11.752 -3.741 7.513 1.00 96.06 88 PHE A CA 1
ATOM 710 C C . PHE A 1 88 ? 11.609 -4.695 8.707 1.00 96.06 88 PHE A C 1
ATOM 712 O O . PHE A 1 88 ? 11.786 -5.918 8.621 1.00 96.06 88 PHE A O 1
ATOM 719 N N . ASN A 1 89 ? 11.247 -4.099 9.839 1.00 91.31 89 ASN A N 1
ATOM 720 C CA . ASN A 1 89 ? 11.153 -4.722 11.158 1.00 91.31 89 ASN A CA 1
ATOM 721 C C . ASN A 1 89 ? 9.710 -4.823 11.688 1.00 91.31 89 ASN A C 1
ATOM 723 O O . ASN A 1 89 ? 9.506 -5.105 12.865 1.00 91.31 89 ASN A O 1
ATOM 727 N N . THR A 1 90 ? 8.707 -4.595 10.835 1.00 86.25 90 THR A N 1
ATOM 728 C CA . THR A 1 90 ? 7.288 -4.740 11.192 1.00 86.25 90 THR A CA 1
ATOM 729 C C . THR A 1 90 ? 6.746 -6.068 10.669 1.00 86.25 90 THR A C 1
ATOM 731 O O . THR A 1 90 ? 7.167 -6.546 9.618 1.00 86.25 90 THR A O 1
ATOM 734 N N . ASN A 1 91 ? 5.798 -6.675 11.384 1.00 81.12 91 ASN A N 1
ATOM 735 C CA . ASN A 1 91 ? 5.129 -7.880 10.908 1.00 81.12 91 ASN A CA 1
ATOM 736 C C . ASN A 1 91 ? 3.895 -7.537 10.050 1.00 81.12 91 ASN A C 1
ATOM 738 O O . ASN A 1 91 ? 2.994 -6.822 10.504 1.00 81.12 91 ASN A O 1
ATOM 742 N N . LEU A 1 92 ?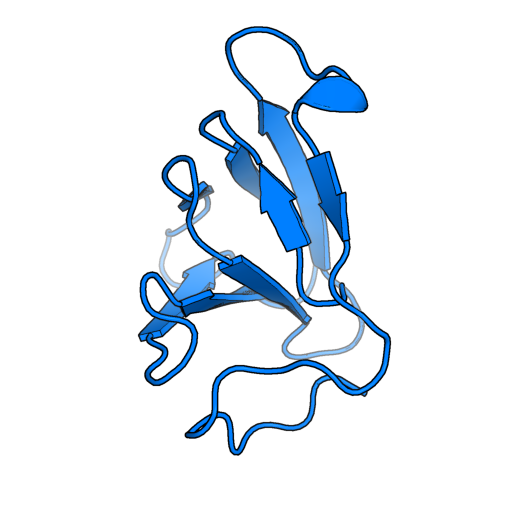 3.854 -8.066 8.822 1.00 80.25 92 LEU A N 1
ATOM 743 C CA . LEU A 1 92 ? 2.727 -7.935 7.892 1.00 80.25 92 LEU A CA 1
ATOM 744 C C . LEU A 1 92 ? 1.661 -9.032 8.050 1.00 80.25 92 LEU A C 1
ATOM 746 O O . LEU A 1 92 ? 0.572 -8.840 7.513 1.00 80.25 92 LEU A O 1
ATOM 750 N N . SER A 1 93 ? 1.949 -10.123 8.778 1.00 65.12 93 SER A N 1
ATOM 751 C CA . SER A 1 93 ? 0.982 -11.195 9.073 1.00 65.12 93 SER A CA 1
ATOM 752 C C . SER A 1 93 ? -0.143 -10.720 9.973 1.00 65.12 93 SER A C 1
ATOM 754 O O . SER A 1 93 ? 0.186 -9.985 10.939 1.00 65.12 93 SER A O 1
#

Secondary structure (DSSP, 8-state):
---EEESSEEEEEEEEESPEEEEEESSSS--EEEEESBTTB-EEEEPTT-EEEEEESSS-EEEEEEEESPP-GGGEEEPPTT---TT--S---

Foldseek 3Di:
DAKKFFQFKKKKFWDDDAWKKKWKAQPLADIDIDIAPPPPRGMDIDGHNIIMDMDGPDDDTDIDMDTPPDDDVVRMDGDPPPRGHNPDPDDRD

=== Feature glossary ===
The record interleaves many kinds of information about one protein. Here is each kind framed as the question it answers.

Q: What does the local fold look like, residue by residue?
A: The Foldseek 3Di string encodes local tertiary geometry as a 20-letter alphabet — one character per residue — derived from the relative positions of nearby Cα atoms. Unlike the amino-acid sequence, 3Di is a direct function of the 3D structure, so two proteins with the same fold have similar 3Di strings even at low sequence identity.

Q: Which residues are in helices, strands, or loops?
A: The SS8 string is DSSP's per-residue secondary-structure call. α-helix (H) means an i→i+4 H-bond ladder; β-strand (E) means the residue participates in a β-sheet; 3₁₀ (G) and π (I) are tighter and wider helices; T/S are turns/bends; '-' is loop.

Q: How big and how compact is the whole molecule?
A: Radius of gyration (Rg) is the root-mean-square distance of Cα atoms from their centroid — a single number for overall size and compactness. A globular domain of N residues has Rg ≈ 2.2·N^0.38 Å; an extended or disordered chain has a much larger Rg. The Cα contact count is the number of residue pairs whose Cα atoms are within 8 Å and are more than four positions apart in sequence — a standard proxy for tertiary packing density. The bounding box is the smallest axis-aligned box enclosing all Cα atoms.

Q: Where is each backbone atom in 3D?
A: Structure coordinates are given as an mmCIF _atom_site loop: one row per atom with element, residue name, chain id, sequence number, and x/y/z position in Å. Only the four main-chain atoms per residue are included here; side chains are omitted to keep the re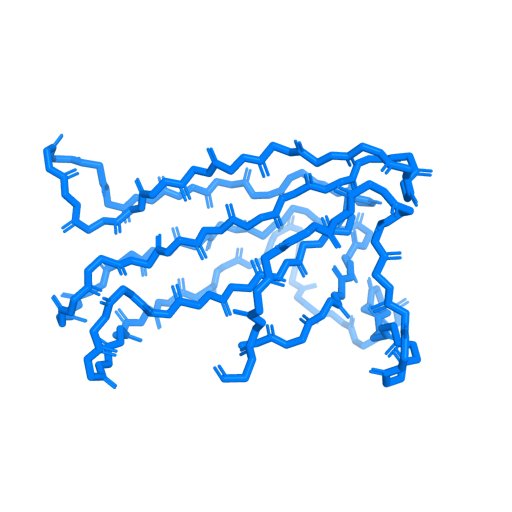cord compact.

Q: What is the amino-acid chain?
A: Primary structure: the covalent order of the twenty standard amino acids along the backbone. Two proteins with the same sequence will (almost always) fold to the same structure; two with 30% identity often share a fold but not the details.

Q: What if only a Cα trace is available?
A: Three-state secondary structure (P-SEA) collapses the eight DSSP classes into helix (a), strand (b), and coil (c). P-SEA assigns these from Cα geometry alone — distances and angles — without requiring backbone oxygens, so it works on any Cα trace.

Q: What family and function is it annotated with?
A: Database cross-references. InterPro integrates a dozen domain/family signature databases into unified entries with residue-range hits. GO terms attach function/process/location labels with evidence codes. CATH codes position the fold in a four-level structural taxonomy. Organism is the NCBI-taxonomy species name.

Q: How confident is the AlphaFold model at each residue?
A: pLDDT is the predicted lDDT-Cα score: AlphaFold's confidence that the local environment of each residue (all inter-atomic distances within 15 Å) is correctly placed. It is a per-residue number between 0 and 100, with higher meaning more reliable.

Q: How mobile is each atom in the crystal?
A: B-factor (Debye–Waller factor) reflects atomic displacement in the crystal lattice. It is an experimental observable (units Å²), not a prediction; low values mean the atom is pinned down, high values mean it moves or is heterogeneous across the crystal.

Q: Which residues are buried vs exposed?
A: SASA measures how much of the protein is reachable by solvent. It is computed by rolling a water-sized probe over the atomic surface and summing the exposed area (Å²). Per-residue SASA distinguishes core (buried, low SASA) from surface (exposed, high SASA) residues; total SASA is a whole-molecule size measure.

Q: What do the diagnostic plots show?
A: Plot images: a contact map (which residues are close in 3D, as an N×N binary image), a Ramachandran scatter (backbone torsion angles, revealing secondary-structure composition at a glance), and — for AlphaFold structures — a PAE heatmap (pairwise prediction confidence).

Q: What known structures does this most resemble?
A: The Foldseek neighbor list gives the closest experimentally determined structures in the PDB, ranked by structural alignment. TM-score near 1 means near-identical fold; near 0.3 means only rough topology match. This is how one finds what a novel AlphaFold prediction most resembles in the solved-structure universe.

Q: Are the domains correctly placed relative to each other?
A: Predicted aligned error is AlphaFold's pairwise confidence. Unlike pLDDT (per-residue), PAE is per-residue-pair and captures whether two parts of the structure are correctly placed relative to each other. Units are ångströms of expected positional error.

Q: What do the rendered images show?
A: Structure images are PyMOL renders from six orthogonal camera directions. Cartoon representation draws helices as coils and strands as arrows; sticks shows the backbone as bonds; surface shows the solvent-excluded envelope. Rainbow coloring maps sequence position to hue (blue→red, N→C); chain coloring assigns a distinct color per polypeptide.

Q: What are the backbone torsion angles?
A: φ (phi) and ψ (psi) are the two rotatable backbone dihedrals per residue: φ is the C(i-1)–N–Cα–C torsion, ψ is the N–Cα–C–N(i+1) torsion, both in degrees on (−180°, 180°]. α-helical residues cluster near (−60°, −45°); β-strand residues near (−120°, +130°). A Ramachandran plot is simply a scatter of (φ, ψ) for every residue.